Protein AF-A0AAV5IML7-F1 (afdb_monomer_lite)

pLDDT: mean 73.88, std 18.75, range [36.66, 97.69]

Sequence (68 aa):
MISSITELSTCKYAITIQCPMLCKHPLFQEERPIWHTINCNALPKDYKETGKEKDQFQDKPITMIADL

Foldseek 3Di:
DWDDWDAPDVVRIDTDDDDPVCCPPPVRPDPDPDDDDDDPPPDPPPPDDDDDDPDDPPDDPDDDDDDD

Organism: NCBI:txid152421

InterPro domains:
  IPR045149 Protein OS-9-like [PTHR15414] (2-56)

Radius of gyration: 23.68 Å; chains: 1; bounding box: 32×23×72 Å

Structure (mmCIF, N/CA/C/O backbone):
data_AF-A0AAV5IML7-F1
#
_entry.id   AF-A0AAV5IML7-F1
#
loop_
_atom_site.group_PDB
_atom_site.id
_atom_site.type_symbol
_atom_site.label_atom_id
_atom_site.label_alt_id
_atom_site.label_comp_id
_atom_site.label_asym_id
_atom_site.label_entity_id
_atom_site.label_seq_id
_atom_site.pdbx_PDB_ins_code
_atom_site.Cartn_x
_atom_site.Cartn_y
_atom_site.Cartn_z
_atom_site.occupancy
_atom_site.B_iso_or_equiv
_atom_site.auth_seq_id
_atom_site.auth_comp_id
_atom_site.auth_asym_id
_atom_site.auth_atom_id
_atom_site.pdbx_PDB_model_num
ATOM 1 N N . MET A 1 1 ? 11.062 9.025 4.476 1.00 89.62 1 MET A N 1
ATOM 2 C CA . MET A 1 1 ? 9.968 9.971 4.797 1.00 89.62 1 MET A CA 1
ATOM 3 C C . MET A 1 1 ? 8.751 9.160 5.225 1.00 89.62 1 MET A C 1
ATOM 5 O O . MET A 1 1 ? 8.556 8.087 4.666 1.00 89.62 1 MET A O 1
ATOM 9 N N . ILE A 1 2 ? 7.990 9.598 6.235 1.00 93.69 2 ILE A N 1
ATOM 10 C CA . ILE A 1 2 ? 6.751 8.909 6.641 1.00 93.69 2 ILE A CA 1
ATOM 11 C C . ILE A 1 2 ? 5.663 9.271 5.628 1.00 93.69 2 ILE A C 1
ATOM 13 O O . ILE A 1 2 ? 5.435 10.452 5.383 1.00 93.69 2 ILE A O 1
ATOM 17 N N . SER A 1 3 ? 5.028 8.264 5.037 1.00 93.00 3 SER A N 1
ATOM 18 C CA . SER A 1 3 ? 4.005 8.436 4.000 1.00 93.00 3 SER A CA 1
ATOM 19 C C . SER A 1 3 ? 2.592 8.385 4.571 1.00 93.00 3 SER A C 1
ATOM 21 O O . SER A 1 3 ? 1.718 9.101 4.097 1.00 93.00 3 SER A O 1
ATOM 23 N N . SER A 1 4 ? 2.355 7.562 5.596 1.00 95.75 4 SER A N 1
ATOM 24 C CA . SER A 1 4 ? 1.061 7.495 6.278 1.00 95.75 4 SER A CA 1
ATOM 25 C C . SER A 1 4 ? 1.194 6.941 7.693 1.00 95.75 4 SER A C 1
ATOM 27 O O . SER A 1 4 ? 2.124 6.192 8.003 1.00 95.75 4 SER A O 1
ATOM 29 N N . ILE A 1 5 ? 0.245 7.317 8.547 1.00 96.56 5 ILE A N 1
ATOM 30 C CA . ILE A 1 5 ? 0.057 6.776 9.894 1.00 96.56 5 ILE A CA 1
ATOM 31 C C . ILE A 1 5 ? -1.427 6.442 10.017 1.00 96.56 5 ILE A C 1
ATOM 33 O O . ILE A 1 5 ? -2.272 7.291 9.739 1.00 96.56 5 ILE A O 1
ATOM 37 N N . THR A 1 6 ? -1.746 5.209 10.398 1.00 97.44 6 THR A N 1
ATOM 38 C CA . THR A 1 6 ? -3.128 4.716 10.491 1.00 97.44 6 THR A CA 1
ATOM 39 C C . THR A 1 6 ? -3.319 3.920 11.770 1.00 97.44 6 THR A C 1
ATOM 41 O O . THR A 1 6 ? -2.456 3.127 12.134 1.00 97.44 6 THR A O 1
ATOM 44 N N . GLU A 1 7 ? -4.431 4.131 12.469 1.00 97.50 7 GLU A N 1
ATOM 45 C CA . GLU A 1 7 ? -4.799 3.339 13.644 1.00 97.50 7 GLU A CA 1
ATOM 46 C C . GLU A 1 7 ? -5.625 2.127 13.200 1.00 97.50 7 GLU A C 1
ATOM 48 O O . GLU A 1 7 ? -6.703 2.279 12.631 1.00 97.50 7 GLU A O 1
ATOM 53 N N . LEU A 1 8 ? -5.104 0.919 13.420 1.00 97.44 8 LEU A N 1
ATOM 54 C CA . LEU A 1 8 ? -5.758 -0.340 13.048 1.00 97.44 8 LEU A CA 1
ATOM 55 C C . LEU A 1 8 ? -6.756 -0.816 14.113 1.00 97.44 8 LEU A C 1
ATOM 57 O O . LEU A 1 8 ? -7.735 -1.488 13.804 1.00 97.44 8 LEU A O 1
ATOM 61 N N . SER A 1 9 ? -6.467 -0.517 15.376 1.00 96.81 9 SER A N 1
ATOM 62 C CA . SER A 1 9 ? -7.292 -0.798 16.554 1.00 96.81 9 SER A CA 1
ATOM 63 C C . SER A 1 9 ? -6.835 0.123 17.681 1.00 96.81 9 SER A C 1
ATOM 65 O O . SER A 1 9 ? -5.769 0.718 17.551 1.00 96.81 9 SER A O 1
ATOM 67 N N . THR A 1 10 ? -7.565 0.187 18.797 1.00 96.69 10 THR A N 1
ATOM 68 C CA . THR A 1 10 ? -7.228 1.065 19.931 1.00 96.69 10 THR A CA 1
ATOM 69 C C . THR A 1 10 ? -5.743 0.987 20.290 1.00 96.69 10 THR A C 1
ATOM 71 O O . T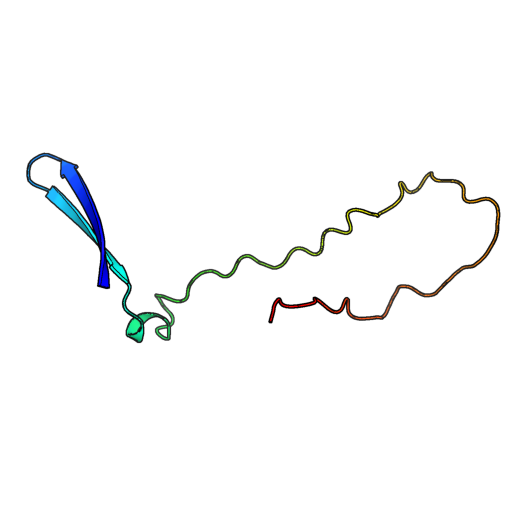HR A 1 10 ? -5.249 -0.074 20.685 1.00 96.69 10 THR A O 1
ATOM 74 N N . CYS A 1 11 ? -5.035 2.104 20.117 1.00 95.19 11 CYS A N 1
ATOM 75 C CA . CYS A 1 11 ? -3.601 2.257 20.383 1.00 95.19 11 CYS A CA 1
ATOM 76 C C . CYS A 1 11 ? -2.660 1.361 19.545 1.00 95.19 11 CYS A C 1
ATOM 78 O O . CYS A 1 11 ? -1.506 1.145 19.926 1.00 95.19 11 CYS A O 1
ATOM 80 N N . LYS A 1 12 ? -3.109 0.839 18.399 1.00 97.69 12 LYS A N 1
ATOM 81 C CA . LYS A 1 12 ? -2.293 0.057 17.459 1.00 97.69 12 LYS A CA 1
ATOM 82 C C . LYS A 1 12 ? -2.173 0.802 16.142 1.00 97.69 12 LYS A C 1
ATOM 84 O O . LYS A 1 12 ? -3.141 0.907 15.395 1.00 97.69 12 LYS A O 1
ATOM 89 N N . TYR A 1 13 ? -0.960 1.232 15.817 1.00 97.44 13 TYR A N 1
ATOM 90 C CA . TYR A 1 13 ? -0.706 2.053 14.642 1.00 97.44 13 TYR A CA 1
ATOM 91 C C . TYR A 1 13 ? 0.115 1.301 13.597 1.00 97.44 13 TYR A C 1
ATOM 93 O O . TYR A 1 13 ? 1.115 0.660 13.917 1.00 97.44 13 TYR A O 1
ATOM 101 N N . ALA A 1 14 ? -0.299 1.402 12.340 1.00 97.31 14 ALA A N 1
ATOM 102 C CA . ALA A 1 14 ? 0.502 1.049 11.183 1.00 97.31 14 ALA A CA 1
ATOM 103 C C . ALA A 1 14 ? 1.075 2.326 10.565 1.00 97.31 14 ALA A C 1
ATOM 105 O O . ALA A 1 14 ? 0.343 3.273 10.263 1.00 97.31 14 ALA A O 1
ATOM 106 N N . ILE A 1 15 ? 2.395 2.339 10.392 1.00 97.00 15 ILE A N 1
ATOM 107 C CA . ILE A 1 15 ? 3.144 3.458 9.824 1.00 97.00 15 ILE A CA 1
ATOM 108 C C . ILE A 1 15 ? 3.770 2.988 8.518 1.00 97.00 15 ILE A C 1
ATOM 110 O O . ILE A 1 15 ? 4.491 1.990 8.496 1.00 97.00 15 ILE A O 1
ATOM 114 N N . THR A 1 16 ? 3.532 3.733 7.445 1.00 94.25 16 THR A N 1
ATOM 115 C CA . THR A 1 16 ? 4.149 3.483 6.140 1.00 94.25 16 THR A CA 1
ATOM 116 C C . THR A 1 16 ? 5.309 4.445 5.944 1.00 94.25 16 THR A C 1
ATOM 118 O O . THR A 1 16 ? 5.148 5.657 6.102 1.00 94.25 16 THR A O 1
ATOM 121 N N . ILE A 1 17 ? 6.483 3.922 5.591 1.00 94.12 17 ILE A N 1
ATOM 122 C CA . ILE A 1 17 ? 7.709 4.710 5.435 1.00 94.12 17 ILE A CA 1
ATOM 123 C C . ILE A 1 17 ? 8.298 4.457 4.051 1.00 94.12 17 ILE A C 1
ATOM 125 O O . ILE A 1 17 ? 8.630 3.327 3.703 1.00 94.12 17 ILE A O 1
ATOM 129 N N . GLN A 1 18 ? 8.512 5.527 3.292 1.00 90.50 18 GLN A N 1
ATOM 130 C CA . GLN A 1 18 ? 9.320 5.488 2.078 1.00 90.50 18 GLN A CA 1
ATOM 131 C C . GLN A 1 18 ? 10.805 5.580 2.441 1.00 90.50 18 GLN A C 1
ATOM 133 O O . GLN A 1 18 ? 11.260 6.582 3.014 1.00 90.50 18 GLN A O 1
ATOM 138 N N . CYS A 1 19 ? 11.557 4.533 2.096 1.00 90.19 19 CYS A N 1
ATOM 139 C CA . CYS A 1 19 ? 12.993 4.423 2.332 1.00 90.19 19 CYS A CA 1
ATOM 140 C C . CYS A 1 19 ? 13.730 4.097 1.019 1.00 90.19 19 CYS A C 1
ATOM 142 O O . CYS A 1 19 ? 13.741 2.936 0.606 1.00 90.19 19 CYS A O 1
ATOM 144 N N . PRO A 1 20 ? 14.402 5.081 0.389 1.00 88.75 20 PRO A N 1
ATOM 145 C CA . PRO A 1 20 ? 15.134 4.868 -0.864 1.00 88.75 20 PRO A CA 1
ATOM 146 C C . PRO A 1 20 ? 16.211 3.775 -0.785 1.00 88.75 20 PRO A C 1
ATOM 148 O O . PRO A 1 20 ? 16.527 3.134 -1.784 1.00 88.75 20 PRO A O 1
ATOM 151 N N . MET A 1 21 ? 16.772 3.538 0.406 1.00 89.12 21 MET A N 1
ATOM 152 C CA . MET A 1 21 ? 17.786 2.499 0.618 1.00 89.12 21 MET A CA 1
ATOM 153 C C . MET A 1 21 ? 17.230 1.080 0.465 1.00 89.12 21 MET A C 1
ATOM 155 O O . MET A 1 21 ? 17.982 0.177 0.104 1.00 89.12 21 MET A O 1
ATOM 159 N N . LEU A 1 22 ? 15.927 0.878 0.684 1.00 89.50 22 LEU A N 1
ATOM 160 C CA . LEU A 1 22 ? 15.292 -0.433 0.547 1.00 89.50 22 LEU A CA 1
ATOM 161 C C . LEU A 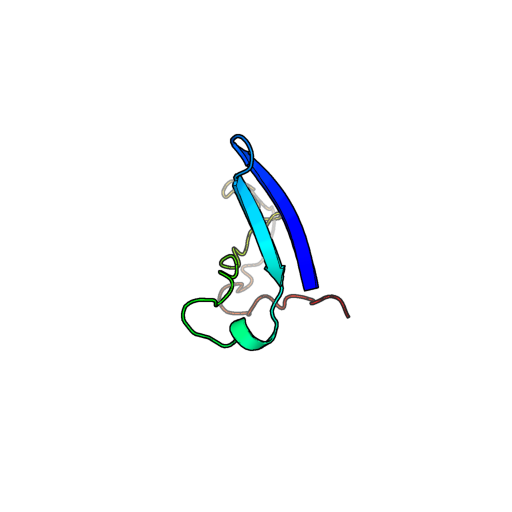1 22 ? 14.875 -0.752 -0.892 1.00 89.50 22 LEU A C 1
ATOM 163 O O . LEU A 1 22 ? 14.759 -1.924 -1.220 1.00 89.50 22 LEU A O 1
ATOM 167 N N . CYS A 1 23 ? 14.752 0.234 -1.784 1.00 84.25 23 CYS A N 1
ATOM 168 C CA . CYS A 1 23 ? 14.336 0.005 -3.175 1.00 84.25 23 CYS A CA 1
ATOM 169 C C . CYS A 1 23 ? 15.279 -0.929 -3.960 1.00 84.25 23 CYS A C 1
ATOM 171 O O . CYS A 1 23 ? 14.867 -1.555 -4.933 1.00 84.25 23 CYS A O 1
ATOM 173 N N . LYS A 1 24 ? 16.558 -1.017 -3.562 1.00 83.00 24 LYS A N 1
ATOM 174 C CA . LYS A 1 24 ? 17.543 -1.937 -4.163 1.00 83.00 24 LYS A CA 1
ATOM 175 C C . LYS A 1 24 ? 17.562 -3.316 -3.503 1.00 83.00 24 LYS A C 1
ATOM 177 O O . LYS A 1 24 ? 18.216 -4.220 -4.017 1.00 83.00 24 LYS A O 1
ATOM 182 N N . HIS A 1 25 ? 16.900 -3.476 -2.360 1.00 87.56 25 HIS A N 1
ATOM 183 C CA . HIS A 1 25 ? 16.881 -4.735 -1.637 1.00 87.56 25 HIS A CA 1
ATOM 184 C C . HIS A 1 25 ? 15.936 -5.718 -2.349 1.00 87.56 25 HIS A C 1
ATOM 186 O O . HIS A 1 25 ? 14.786 -5.354 -2.590 1.00 87.56 25 HIS A O 1
ATOM 192 N N . PRO A 1 26 ? 16.357 -6.962 -2.653 1.00 84.94 26 PRO A N 1
ATOM 193 C CA . PRO A 1 26 ? 15.556 -7.907 -3.442 1.00 84.94 26 PRO A CA 1
ATOM 194 C C . PRO A 1 26 ? 14.145 -8.153 -2.891 1.00 84.94 26 PRO A C 1
ATOM 196 O O . PRO A 1 26 ? 13.196 -8.274 -3.650 1.00 84.94 26 PRO A O 1
ATOM 199 N N . LEU A 1 27 ? 13.998 -8.172 -1.562 1.00 86.31 27 LEU A N 1
ATOM 200 C CA . LEU A 1 27 ? 12.705 -8.371 -0.885 1.00 86.31 27 LEU A CA 1
ATOM 201 C C . LEU A 1 27 ? 11.765 -7.152 -0.910 1.00 86.31 27 LEU A C 1
ATOM 203 O O . LEU A 1 27 ? 10.622 -7.268 -0.488 1.00 86.31 27 LEU A O 1
ATOM 207 N N . PHE A 1 28 ? 12.247 -5.988 -1.341 1.00 84.50 28 PHE A N 1
ATOM 208 C CA . PHE A 1 28 ? 11.506 -4.721 -1.326 1.00 84.50 28 PHE A CA 1
ATOM 209 C C . PHE A 1 28 ? 11.516 -4.047 -2.705 1.00 84.50 28 PHE A C 1
ATOM 211 O O . PHE A 1 28 ? 11.336 -2.832 -2.810 1.00 84.50 28 PHE A O 1
ATOM 218 N N . GLN A 1 29 ? 11.754 -4.825 -3.764 1.00 76.81 29 GLN A N 1
ATOM 219 C CA . GL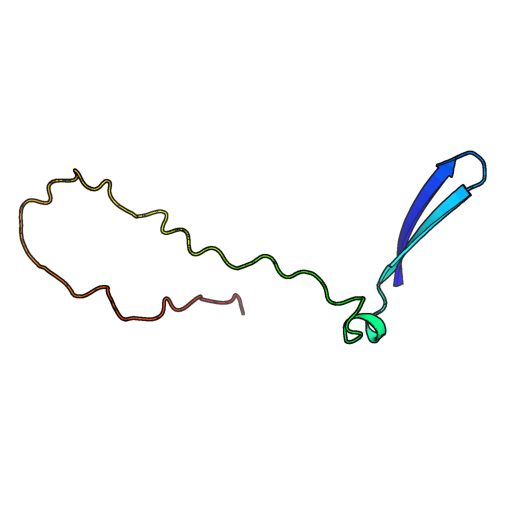N A 1 29 ? 11.596 -4.337 -5.127 1.00 76.81 29 GLN A CA 1
ATOM 220 C C . GLN A 1 29 ? 10.114 -4.100 -5.399 1.00 76.81 29 GLN A C 1
ATOM 222 O O . GLN A 1 29 ? 9.284 -4.985 -5.212 1.00 76.81 29 GLN A O 1
ATOM 227 N N . GLU A 1 30 ? 9.796 -2.882 -5.824 1.00 73.81 30 GLU A N 1
ATOM 228 C CA . GLU A 1 30 ? 8.449 -2.520 -6.239 1.00 73.81 30 GLU A CA 1
ATOM 229 C C . GLU A 1 30 ? 8.051 -3.376 -7.448 1.00 73.81 30 GLU A C 1
ATOM 231 O O . GLU A 1 30 ? 8.771 -3.402 -8.454 1.00 73.81 30 GLU A O 1
ATOM 236 N N . GLU A 1 31 ? 6.929 -4.094 -7.340 1.00 73.06 31 GLU A N 1
ATOM 237 C CA . GLU A 1 31 ? 6.359 -4.828 -8.467 1.00 73.06 31 GLU A CA 1
ATOM 238 C C . GLU A 1 31 ? 5.994 -3.823 -9.556 1.00 73.06 31 GLU A C 1
ATOM 240 O O . GLU A 1 31 ? 5.005 -3.095 -9.470 1.00 73.06 31 GLU A O 1
ATOM 245 N N . ARG A 1 32 ? 6.822 -3.758 -10.599 1.00 70.25 32 ARG A N 1
ATOM 246 C CA . ARG A 1 32 ? 6.477 -2.982 -11.782 1.00 70.25 32 ARG A CA 1
ATOM 247 C C . ARG A 1 32 ? 5.352 -3.719 -12.498 1.00 70.25 32 ARG A C 1
ATOM 249 O O . ARG A 1 32 ? 5.537 -4.901 -12.806 1.00 70.25 32 ARG A O 1
ATOM 256 N N . PRO A 1 33 ? 4.220 -3.057 -12.795 1.00 74.50 33 PRO A N 1
ATOM 257 C CA . PRO A 1 33 ? 3.184 -3.686 -13.591 1.00 74.50 33 PRO A CA 1
ATOM 258 C C . PRO A 1 33 ? 3.806 -4.128 -14.914 1.00 74.50 33 PRO A C 1
ATOM 260 O O . PRO A 1 33 ? 4.555 -3.383 -15.555 1.00 74.50 33 PRO A O 1
ATOM 263 N N . ILE A 1 34 ? 3.533 -5.374 -15.292 1.00 72.50 34 ILE A N 1
ATOM 264 C CA . ILE A 1 34 ? 3.962 -5.911 -16.577 1.00 72.50 34 ILE A CA 1
ATOM 265 C C . ILE A 1 34 ? 3.329 -5.016 -17.644 1.00 72.50 34 ILE A C 1
ATOM 267 O O . ILE A 1 34 ? 2.110 -4.845 -17.678 1.00 72.50 34 ILE A O 1
ATOM 271 N N . TRP A 1 35 ? 4.158 -4.396 -18.482 1.00 71.56 35 TRP A N 1
ATOM 272 C CA . TRP A 1 35 ? 3.674 -3.528 -19.549 1.00 71.56 35 TRP A CA 1
ATOM 273 C C . TRP A 1 35 ? 2.861 -4.366 -20.536 1.00 71.56 35 TRP A C 1
ATOM 275 O O . TRP A 1 35 ? 3.413 -5.148 -21.308 1.00 71.56 35 TRP A O 1
ATOM 285 N N . HIS A 1 36 ? 1.538 -4.215 -20.505 1.00 76.06 36 HIS A N 1
ATOM 286 C CA . HIS A 1 36 ? 0.663 -4.780 -21.521 1.00 76.06 36 HIS A CA 1
ATOM 287 C C . HIS A 1 36 ? 0.568 -3.807 -22.690 1.00 76.06 36 HIS A C 1
ATOM 289 O O . HIS A 1 36 ? 0.048 -2.700 -22.560 1.00 76.06 36 HIS A O 1
ATOM 295 N N . THR A 1 37 ? 1.050 -4.227 -23.854 1.00 77.06 37 THR A N 1
ATOM 296 C CA . THR A 1 37 ? 0.833 -3.482 -25.091 1.00 77.06 37 THR A CA 1
ATOM 297 C C . THR A 1 37 ? -0.587 -3.739 -25.584 1.00 77.06 37 THR A C 1
ATOM 299 O O . THR A 1 37 ? -0.871 -4.771 -26.190 1.00 77.06 37 THR A O 1
ATOM 302 N N . ILE A 1 38 ? -1.493 -2.801 -25.312 1.00 78.31 38 ILE A N 1
ATOM 303 C CA . ILE A 1 38 ? -2.863 -2.823 -25.831 1.00 78.31 38 ILE A CA 1
ATOM 304 C C . ILE A 1 38 ? -2.910 -1.894 -27.043 1.00 78.31 38 ILE A C 1
ATOM 306 O O . ILE A 1 38 ? -2.776 -0.680 -26.911 1.00 78.31 38 ILE A O 1
ATOM 310 N N . ASN A 1 39 ? -3.099 -2.458 -28.236 1.00 81.00 39 ASN A N 1
ATOM 311 C CA . ASN A 1 39 ? -3.367 -1.653 -29.422 1.00 81.00 39 ASN A CA 1
ATOM 312 C C . ASN A 1 39 ? -4.848 -1.245 -29.436 1.00 81.00 39 ASN A C 1
ATOM 314 O O . ASN A 1 39 ? -5.705 -2.021 -29.858 1.00 81.00 39 ASN A O 1
ATOM 318 N N . CYS A 1 40 ? -5.142 -0.021 -28.997 1.00 76.62 40 CYS A N 1
ATOM 319 C CA . CYS A 1 40 ? -6.498 0.540 -28.996 1.00 76.62 40 CYS A CA 1
ATOM 320 C C . CYS A 1 40 ? -7.076 0.762 -30.405 1.00 76.62 40 CYS A C 1
ATOM 322 O O . CYS A 1 40 ? -8.280 0.955 -30.538 1.00 76.62 40 CYS A O 1
ATOM 324 N N . ASN A 1 41 ? -6.238 0.708 -31.445 1.00 80.50 41 ASN A N 1
ATOM 325 C CA . ASN A 1 41 ? -6.634 0.880 -32.843 1.00 80.50 41 ASN A CA 1
ATOM 326 C C . ASN A 1 41 ? -6.699 -0.457 -33.599 1.00 80.50 41 ASN A C 1
ATOM 328 O O . ASN A 1 41 ? -6.713 -0.467 -34.829 1.00 80.50 41 ASN A O 1
ATOM 332 N N . ALA A 1 42 ? -6.693 -1.594 -32.896 1.00 76.12 42 ALA A N 1
ATOM 333 C CA . ALA A 1 42 ? -6.851 -2.893 -33.534 1.00 76.12 42 ALA A CA 1
ATOM 334 C C . ALA A 1 42 ? -8.245 -2.982 -34.176 1.00 76.12 42 ALA A C 1
ATOM 336 O O . ALA A 1 42 ? -9.257 -3.121 -33.487 1.00 76.12 42 ALA A O 1
ATOM 337 N N . LEU A 1 43 ? -8.295 -2.887 -35.506 1.00 72.81 43 LEU A N 1
ATOM 338 C CA . LEU A 1 43 ? -9.529 -3.070 -36.257 1.00 72.81 43 LEU A CA 1
ATOM 339 C C . LEU A 1 43 ? -10.039 -4.510 -36.053 1.00 72.81 43 LEU A C 1
ATOM 341 O O . LEU A 1 43 ? -9.235 -5.450 -36.031 1.00 72.81 43 LEU A O 1
ATOM 345 N N . PRO A 1 44 ? -11.360 -4.718 -35.901 1.00 73.62 44 PRO A N 1
ATOM 346 C CA . PRO A 1 44 ? -11.941 -6.054 -35.854 1.00 73.62 44 PRO A CA 1
ATOM 347 C C . PRO A 1 44 ? -11.516 -6.860 -37.084 1.00 73.62 44 PRO A C 1
ATOM 349 O O . PRO A 1 44 ? -11.458 -6.320 -38.187 1.00 73.62 44 PRO A O 1
ATOM 352 N N . LYS A 1 45 ? -11.263 -8.164 -36.915 1.00 64.62 45 LYS A N 1
ATOM 353 C CA . LYS A 1 45 ? -10.815 -9.067 -37.998 1.00 64.62 45 LYS A CA 1
ATOM 354 C C . LYS A 1 45 ? -11.751 -9.088 -39.220 1.00 64.62 45 LYS A C 1
ATOM 356 O O . LYS A 1 45 ? -11.332 -9.507 -40.292 1.00 64.62 45 LYS A O 1
ATOM 361 N N . ASP A 1 46 ? -12.984 -8.612 -39.058 1.00 59.94 46 ASP A N 1
ATOM 362 C CA . ASP A 1 46 ? -14.023 -8.558 -40.088 1.00 59.94 46 ASP A CA 1
ATOM 363 C C . ASP A 1 46 ? -14.140 -7.187 -40.784 1.00 59.94 46 ASP A C 1
ATOM 365 O O . ASP A 1 46 ? -15.028 -6.987 -41.617 1.00 59.94 46 ASP A O 1
ATOM 369 N N . TYR A 1 47 ? -13.255 -6.232 -40.474 1.00 56.19 47 TYR A N 1
ATOM 370 C CA . TYR A 1 47 ? -13.202 -4.947 -41.167 1.00 56.19 47 TYR A CA 1
ATOM 371 C C . TYR A 1 47 ? -12.667 -5.147 -42.594 1.00 56.19 47 TYR A C 1
ATOM 373 O O . TYR A 1 47 ? -11.477 -5.365 -42.820 1.00 56.19 47 TYR A O 1
ATOM 381 N N . LYS A 1 48 ? -13.568 -5.126 -43.582 1.00 55.78 48 LYS A N 1
ATOM 382 C CA . LYS A 1 48 ? -13.207 -5.221 -45.000 1.00 55.78 48 LYS A CA 1
ATOM 383 C C . LYS A 1 48 ? -12.693 -3.874 -45.504 1.00 55.78 48 LYS A C 1
ATOM 385 O O . LYS A 1 48 ? -13.478 -3.048 -45.959 1.00 55.78 48 LYS A O 1
ATOM 390 N N . GLU A 1 49 ? -11.379 -3.677 -45.484 1.00 51.69 49 GLU A N 1
ATOM 391 C CA . GLU A 1 49 ? -10.745 -2.605 -46.255 1.00 51.69 49 GLU A CA 1
ATOM 392 C C . GLU A 1 49 ? -10.784 -2.943 -47.746 1.00 51.69 49 GLU A C 1
ATOM 394 O O . GLU A 1 49 ? -10.114 -3.853 -48.244 1.00 51.69 49 GLU A O 1
ATOM 399 N N . THR A 1 50 ? -11.585 -2.193 -48.495 1.00 49.12 50 THR A N 1
ATOM 400 C CA . THR A 1 50 ? -11.446 -2.101 -49.946 1.00 49.12 50 THR A CA 1
ATOM 401 C C . THR A 1 50 ? -10.135 -1.395 -50.291 1.00 49.12 50 THR A C 1
ATOM 403 O O . THR A 1 50 ? -10.104 -0.176 -50.407 1.00 49.12 50 THR A O 1
ATOM 406 N N . GLY A 1 51 ? -9.082 -2.186 -50.521 1.00 44.28 51 GLY A N 1
ATOM 407 C CA . GLY A 1 51 ? -7.938 -1.804 -51.356 1.00 44.28 51 GLY A CA 1
ATOM 408 C C . GLY A 1 51 ? -6.578 -1.749 -50.655 1.00 44.28 51 GLY A C 1
ATOM 409 O O . GLY A 1 51 ? -6.265 -0.735 -50.063 1.00 44.28 51 GLY A O 1
ATOM 410 N N . LYS A 1 52 ? -5.787 -2.826 -50.846 1.00 41.25 52 LYS A N 1
ATOM 411 C CA . LYS A 1 52 ? -4.302 -2.940 -50.933 1.00 41.25 52 LYS A CA 1
ATOM 412 C C . LYS A 1 52 ? -3.488 -2.096 -49.920 1.00 41.25 52 LYS A C 1
ATOM 414 O O . LYS A 1 52 ? -3.497 -0.884 -49.990 1.00 41.25 52 LYS A O 1
ATOM 419 N N . GLU A 1 53 ? -2.697 -2.665 -49.012 1.00 36.66 53 GLU A N 1
ATOM 420 C CA . GLU A 1 53 ? -1.491 -3.472 -49.253 1.00 36.66 53 GLU A CA 1
ATOM 421 C C . GLU A 1 53 ? -1.152 -4.302 -48.001 1.00 36.66 53 GLU A C 1
ATOM 423 O O . GLU A 1 53 ? -1.374 -3.885 -46.868 1.00 36.66 53 GLU A O 1
ATOM 428 N N . LYS A 1 54 ? -0.609 -5.508 -48.207 1.00 44.34 54 LYS A N 1
ATOM 429 C CA . LYS A 1 54 ? -0.050 -6.339 -47.135 1.00 44.34 54 LYS A CA 1
ATOM 430 C C . LYS A 1 54 ? 1.243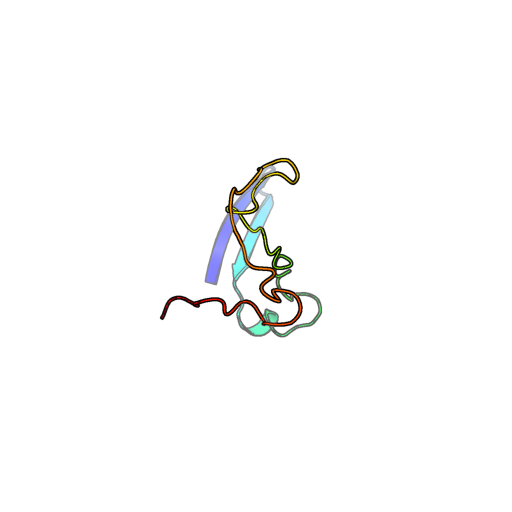 -5.692 -46.651 1.00 44.34 54 LYS A C 1
ATOM 432 O O . LYS A 1 54 ? 2.297 -6.021 -47.191 1.00 44.34 54 LYS A O 1
ATOM 437 N N . ASP A 1 55 ? 1.169 -4.810 -45.663 1.00 39.59 55 ASP A N 1
ATOM 438 C CA . ASP A 1 55 ? 2.379 -4.263 -45.060 1.00 39.59 55 ASP A CA 1
ATOM 439 C C . ASP A 1 55 ? 2.789 -5.048 -43.809 1.00 39.59 55 ASP A C 1
ATOM 441 O O . ASP A 1 55 ? 1.990 -5.385 -42.930 1.00 39.59 55 ASP A O 1
ATOM 445 N N . GLN A 1 56 ? 4.062 -5.425 -43.795 1.00 45.78 56 GLN A N 1
ATOM 446 C CA . GLN A 1 56 ? 4.698 -6.324 -42.842 1.00 45.78 56 GLN A CA 1
ATOM 447 C C . GLN A 1 56 ? 4.795 -5.663 -41.459 1.00 45.78 56 GLN A C 1
ATOM 449 O O . GLN A 1 56 ? 5.796 -5.034 -41.128 1.00 45.78 56 GLN A O 1
ATOM 454 N N . PHE A 1 57 ? 3.777 -5.824 -40.614 1.00 50.72 57 PHE A N 1
ATOM 455 C CA . PHE A 1 57 ? 3.809 -5.359 -39.218 1.00 50.72 57 PHE A CA 1
ATOM 456 C C . PHE A 1 57 ? 4.225 -6.468 -38.234 1.00 50.72 57 PHE A C 1
ATOM 458 O O . PHE A 1 57 ? 3.681 -6.562 -37.139 1.00 50.72 57 PHE A O 1
ATOM 465 N N . GLN A 1 58 ? 5.138 -7.367 -38.623 1.00 47.69 58 GLN A N 1
ATOM 466 C CA . GLN A 1 58 ? 5.558 -8.476 -37.751 1.00 47.69 58 GLN A CA 1
ATOM 467 C C . GLN A 1 58 ? 6.903 -8.295 -37.036 1.00 47.69 58 GLN A C 1
ATOM 469 O O . GLN A 1 58 ? 7.195 -9.117 -36.185 1.00 47.69 58 GLN A O 1
ATOM 474 N N . ASP A 1 59 ? 7.676 -7.224 -37.261 1.00 52.34 59 ASP A N 1
ATOM 475 C CA . ASP A 1 59 ? 9.024 -7.140 -36.653 1.00 52.34 59 ASP A CA 1
ATOM 476 C C . ASP A 1 59 ? 9.541 -5.718 -36.356 1.00 52.34 59 ASP A C 1
ATOM 478 O O . ASP A 1 59 ? 10.744 -5.458 -36.370 1.00 52.34 59 ASP A O 1
ATOM 482 N N . LYS A 1 60 ? 8.659 -4.751 -36.073 1.00 50.12 60 LYS A N 1
ATOM 483 C CA . LYS A 1 60 ? 9.105 -3.435 -35.578 1.00 50.12 60 LYS A CA 1
ATOM 484 C C . LYS A 1 60 ? 8.779 -3.286 -34.093 1.00 50.12 60 LYS A C 1
ATOM 486 O O . LYS A 1 60 ? 7.600 -3.351 -33.739 1.00 50.12 60 LYS A O 1
ATOM 491 N N . PRO A 1 61 ? 9.784 -3.078 -33.218 1.00 53.81 61 PRO A N 1
ATOM 492 C CA . PRO A 1 61 ? 9.521 -2.788 -31.818 1.00 53.81 61 PRO A CA 1
ATOM 493 C C . PRO A 1 61 ? 8.719 -1.488 -31.723 1.00 53.81 61 PRO A C 1
ATOM 495 O O . PRO A 1 61 ? 9.059 -0.481 -32.346 1.00 53.81 61 PRO A O 1
ATOM 498 N N . ILE A 1 62 ? 7.626 -1.532 -30.965 1.00 62.47 62 ILE A N 1
ATOM 499 C CA . ILE A 1 62 ? 6.771 -0.374 -30.712 1.00 62.47 62 ILE A CA 1
ATOM 500 C C . ILE A 1 62 ? 7.561 0.582 -29.816 1.00 62.47 62 ILE A C 1
ATOM 502 O O . ILE A 1 62 ? 7.819 0.286 -28.649 1.00 62.47 62 ILE A O 1
ATOM 506 N N . THR A 1 63 ? 7.989 1.711 -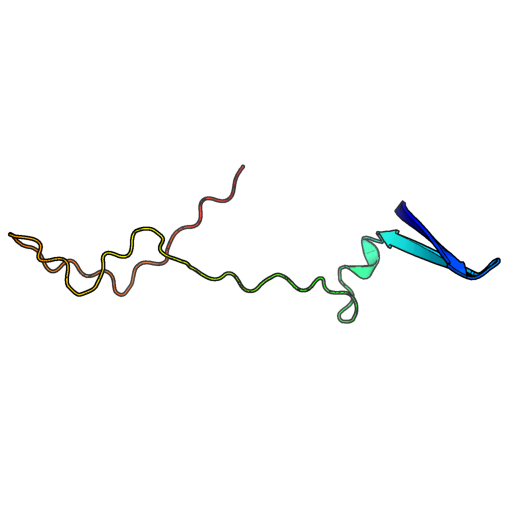30.379 1.00 57.41 63 THR A N 1
ATOM 507 C CA . THR A 1 63 ? 8.731 2.738 -29.646 1.00 57.41 63 THR A CA 1
ATOM 508 C C . THR A 1 63 ? 7.780 3.481 -28.718 1.00 57.41 63 THR A C 1
ATOM 510 O O . THR A 1 63 ? 6.938 4.258 -29.165 1.00 57.41 63 THR A O 1
ATOM 513 N N . MET A 1 64 ? 7.920 3.242 -27.418 1.00 59.91 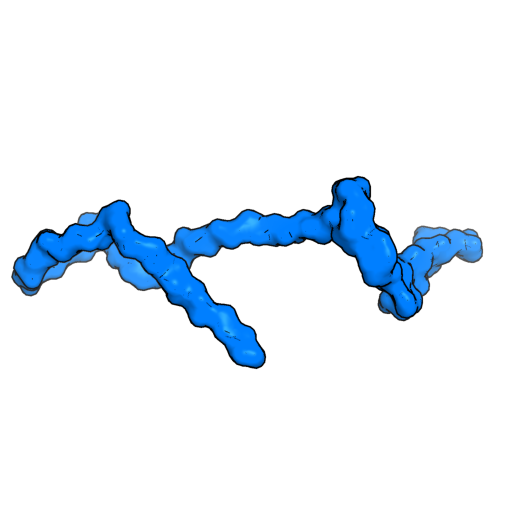64 MET A N 1
ATOM 514 C CA . MET A 1 64 ? 7.209 4.000 -26.394 1.00 59.91 64 MET A CA 1
ATOM 515 C C . MET A 1 64 ? 7.858 5.380 -26.274 1.00 59.91 64 MET A C 1
ATOM 517 O O . MET A 1 64 ? 9.062 5.480 -26.036 1.00 59.91 64 MET A O 1
ATOM 521 N N . ILE A 1 65 ? 7.073 6.443 -26.442 1.00 62.56 65 ILE A N 1
ATOM 522 C CA . ILE A 1 65 ? 7.506 7.795 -26.089 1.00 62.56 65 ILE A CA 1
ATOM 523 C C . ILE A 1 65 ? 7.384 7.879 -24.567 1.00 62.56 65 ILE A C 1
ATOM 525 O O . ILE A 1 65 ? 6.276 7.889 -24.039 1.00 62.56 65 ILE A O 1
ATOM 529 N N . ALA A 1 66 ? 8.510 7.845 -23.858 1.00 57.19 66 ALA A N 1
ATOM 530 C CA . ALA A 1 66 ? 8.531 8.226 -22.452 1.00 57.19 66 ALA A CA 1
ATOM 531 C C . ALA A 1 66 ? 8.464 9.759 -22.379 1.00 57.19 66 ALA A C 1
ATOM 533 O O . ALA A 1 66 ? 9.209 10.428 -23.099 1.00 57.19 66 ALA A O 1
ATOM 534 N N . ASP A 1 67 ? 7.563 10.298 -21.555 1.00 48.31 67 ASP A N 1
ATOM 535 C CA . ASP A 1 67 ? 7.487 11.735 -21.283 1.00 48.31 67 ASP A CA 1
ATOM 536 C C . ASP A 1 67 ? 8.833 12.236 -20.715 1.00 48.31 67 ASP A C 1
ATOM 538 O O . ASP A 1 67 ? 9.427 11.575 -19.858 1.00 48.31 67 ASP A O 1
ATOM 542 N N . LEU A 1 68 ? 9.320 13.360 -21.264 1.00 41.69 68 LEU A N 1
ATOM 543 C CA . LEU A 1 68 ? 10.580 14.046 -20.921 1.00 41.69 68 LEU A CA 1
ATOM 544 C C . LEU A 1 68 ? 10.690 14.431 -19.439 1.00 41.69 68 LEU A C 1
ATOM 546 O O . LEU A 1 68 ? 9.691 14.940 -18.884 1.00 41.69 68 LEU A O 1
#

Secondary structure (DSSP, 8-state):
-EEEEEEEETTEEEEEE--TTTTTSGGG---PPP-----TT---TT---SS------SS---------